Protein AF-A0A429JPB8-F1 (afdb_monomer)

Solvent-accessible surface area (backbone atoms only — not comparable to full-atom values): 5588 Å² total; per-residue (Å²): 136,63,66,64,60,51,51,41,31,54,57,24,46,76,72,78,40,71,50,82,61,63,73,57,41,72,45,61,71,68,50,76,42,51,44,88,78,62,71,95,49,51,93,75,52,81,52,64,49,38,22,55,40,49,20,54,52,25,46,52,48,17,55,46,33,42,54,52,18,69,40,91,90,45,93,45,50,54,68,56,13,46,54,54,16,51,55,24,44,55,48,20,46,57,32,70,55,85,77,126

Sequence (100 aa):
MHGDAAARTMLAATFGLAGDLPSRVTTGCGLRVPYAMTSPRPDRVTCLACREHARRVHLRLAEEAERLSRMLGSVISPAQGKLAADWHRDLAEKFSGAQG

pLDDT: mean 90.05, std 11.58, range [43.84, 98.62]

Radius of gyration: 16.82 Å; Cα contacts (8 Å, |Δi|>4): 107; chains: 1; bounding box: 36×34×39 Å

Foldseek 3Di:
DVVVQVVQCVVQVVVVHRSPDDQWDQALVRDIDGPVPDDLDLVPDPDLSRLQVLLVVLQVQLVVLQVQQPDPPRPHHNVRSNVSSVVSNVSSCSSVVPPD

Structure (mmCIF, N/CA/C/O backbone):
data_AF-A0A429JPB8-F1
#
_entry.id   AF-A0A429JPB8-F1
#
loop_
_atom_site.group_PDB
_atom_site.id
_atom_site.type_symbol
_atom_site.label_atom_id
_atom_site.label_alt_id
_atom_site.label_comp_id
_atom_site.label_asym_id
_atom_site.label_entity_id
_atom_site.label_seq_id
_atom_site.pdbx_PDB_ins_code
_atom_site.Cartn_x
_atom_site.Cartn_y
_atom_site.Cartn_z
_atom_site.occupancy
_atom_site.B_iso_or_equiv
_atom_site.auth_seq_id
_atom_site.auth_comp_id
_atom_site.auth_asym_id
_atom_site.auth_atom_id
_atom_site.pdbx_PDB_model_num
ATOM 1 N N . MET A 1 1 ? -10.472 -20.968 -23.023 1.00 52.31 1 MET A N 1
ATOM 2 C CA . MET A 1 1 ? -11.201 -20.151 -22.025 1.00 52.31 1 MET A CA 1
ATOM 3 C C . MET A 1 1 ? -10.563 -18.762 -21.792 1.00 52.31 1 MET A C 1
ATOM 5 O O . MET A 1 1 ? -10.671 -18.231 -20.702 1.00 52.31 1 MET A O 1
ATOM 9 N N . HIS A 1 2 ? -9.926 -18.149 -22.805 1.00 58.59 2 HIS A N 1
ATOM 10 C CA . HIS A 1 2 ? -9.325 -16.799 -22.716 1.00 58.59 2 HIS A CA 1
ATOM 11 C C . HIS A 1 2 ? -10.185 -15.701 -23.382 1.00 58.59 2 HIS A C 1
ATOM 13 O O . HIS A 1 2 ? -10.000 -14.522 -23.100 1.00 58.59 2 HIS A O 1
ATOM 19 N N . GLY A 1 3 ? -11.142 -16.077 -24.242 1.00 65.88 3 GLY A N 1
ATOM 20 C CA . GLY A 1 3 ? -11.986 -15.122 -24.975 1.00 65.88 3 GLY A CA 1
ATOM 21 C C . GLY A 1 3 ? -12.999 -14.372 -24.102 1.00 65.88 3 GLY A C 1
ATOM 22 O O . GLY A 1 3 ? -13.257 -13.202 -24.353 1.00 65.88 3 GLY A O 1
ATOM 23 N N . ASP A 1 4 ? -13.517 -15.008 -23.047 1.00 75.00 4 ASP A N 1
ATOM 24 C CA . ASP A 1 4 ? -14.504 -14.395 -22.142 1.00 75.00 4 ASP A CA 1
ATOM 25 C C . ASP A 1 4 ? -13.886 -13.292 -21.266 1.00 75.00 4 ASP A C 1
ATOM 27 O O . ASP A 1 4 ? -14.419 -12.188 -21.162 1.00 75.00 4 ASP A O 1
ATOM 31 N N . ALA A 1 5 ? -12.699 -13.545 -20.706 1.00 70.81 5 ALA A N 1
ATOM 32 C CA . ALA A 1 5 ? -11.971 -12.554 -19.916 1.00 70.81 5 ALA A CA 1
ATOM 33 C C . ALA A 1 5 ? -11.572 -11.331 -20.761 1.00 70.81 5 ALA A C 1
ATOM 35 O O . ALA A 1 5 ? -11.760 -10.199 -20.326 1.00 70.81 5 ALA A O 1
ATOM 36 N N . ALA A 1 6 ? -11.097 -11.547 -21.993 1.00 78.50 6 ALA A N 1
ATOM 37 C CA . ALA A 1 6 ? -10.755 -10.462 -22.912 1.00 78.50 6 ALA A CA 1
ATOM 38 C C . ALA A 1 6 ? -11.981 -9.610 -23.289 1.00 78.50 6 ALA A C 1
ATOM 40 O O . ALA A 1 6 ? -11.903 -8.381 -23.260 1.00 78.50 6 ALA A O 1
ATOM 41 N N . ALA A 1 7 ? -13.126 -10.245 -23.573 1.00 82.31 7 ALA A N 1
ATOM 42 C CA . ALA A 1 7 ? -14.376 -9.547 -23.870 1.00 82.31 7 ALA A CA 1
ATOM 43 C C . ALA A 1 7 ? -14.876 -8.725 -22.670 1.00 82.31 7 ALA A C 1
ATOM 45 O O . ALA A 1 7 ? -15.247 -7.562 -22.828 1.00 82.31 7 ALA A O 1
ATOM 46 N N . ARG A 1 8 ? -14.824 -9.287 -21.455 1.00 75.56 8 ARG A N 1
ATOM 47 C CA . ARG A 1 8 ? -15.177 -8.570 -20.219 1.00 75.56 8 ARG A CA 1
ATOM 48 C C . ARG A 1 8 ? -14.262 -7.381 -19.954 1.00 75.56 8 ARG A C 1
ATOM 50 O O . ARG A 1 8 ? -14.764 -6.323 -19.592 1.00 75.56 8 ARG A O 1
ATOM 57 N N . THR A 1 9 ? -12.955 -7.525 -20.159 1.00 81.56 9 THR A N 1
ATOM 58 C CA . THR A 1 9 ? -12.005 -6.413 -20.028 1.00 81.56 9 THR A CA 1
ATOM 59 C C . THR A 1 9 ? -12.282 -5.320 -21.057 1.00 81.56 9 THR A C 1
ATOM 61 O O . THR A 1 9 ? -12.315 -4.153 -20.681 1.00 81.56 9 THR A O 1
ATOM 64 N N . MET A 1 10 ? -12.557 -5.668 -22.320 1.00 85.50 10 MET A N 1
ATOM 65 C CA . MET A 1 10 ? -12.938 -4.694 -23.356 1.00 85.50 10 MET A CA 1
ATOM 66 C C . MET A 1 10 ? -14.228 -3.937 -23.003 1.00 85.50 10 MET A C 1
ATOM 68 O O . MET A 1 10 ? -14.273 -2.706 -23.079 1.00 85.50 10 MET A O 1
ATOM 72 N N . LEU A 1 11 ? -15.270 -4.659 -22.584 1.00 85.75 11 LEU A N 1
ATOM 73 C CA . LEU A 1 11 ? -16.539 -4.056 -22.174 1.00 85.75 11 LEU A CA 1
ATOM 74 C C . LEU A 1 11 ? -16.358 -3.162 -20.944 1.00 85.75 11 LEU A C 1
ATOM 76 O O . LEU A 1 11 ? -16.847 -2.039 -20.932 1.00 85.75 11 LEU A O 1
ATOM 80 N N . ALA A 1 12 ? -15.611 -3.613 -19.936 1.00 82.81 12 ALA A N 1
ATOM 81 C CA . ALA A 1 12 ? -15.322 -2.824 -18.744 1.00 82.81 12 ALA A CA 1
ATOM 82 C C . ALA A 1 12 ? -14.519 -1.555 -19.077 1.00 82.81 12 ALA A C 1
ATOM 84 O O . ALA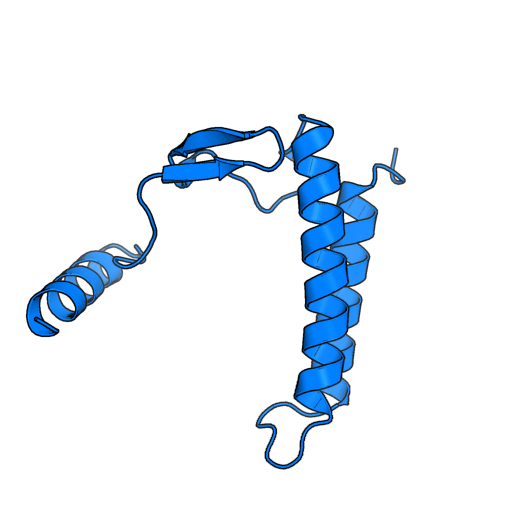 A 1 12 ? -14.884 -0.471 -18.625 1.00 82.81 12 ALA A O 1
ATOM 85 N N . ALA A 1 13 ? -13.495 -1.664 -19.931 1.00 82.38 13 ALA A N 1
ATOM 86 C CA . ALA A 1 13 ? -12.667 -0.535 -20.353 1.00 82.38 13 ALA A CA 1
ATOM 87 C C . ALA A 1 13 ? -13.483 0.554 -21.064 1.00 82.38 13 ALA A C 1
ATOM 89 O O . ALA A 1 13 ? -13.228 1.738 -20.853 1.00 82.38 13 ALA A O 1
ATOM 90 N N . THR A 1 14 ? -14.515 0.168 -21.825 1.00 84.25 14 THR A N 1
ATOM 91 C CA . THR A 1 14 ? -15.466 1.109 -22.451 1.00 84.25 14 THR A CA 1
ATOM 92 C C . THR A 1 14 ? -16.143 2.020 -21.417 1.00 84.25 14 THR A C 1
ATOM 94 O O . THR A 1 14 ? -16.439 3.175 -21.709 1.00 84.25 14 THR A O 1
ATOM 97 N N . PHE A 1 15 ? -16.336 1.532 -20.189 1.00 81.94 15 PHE A N 1
ATOM 98 C CA . PHE A 1 15 ? -16.932 2.277 -19.077 1.00 81.94 15 PHE A CA 1
ATOM 99 C C . PHE A 1 15 ? -15.900 2.776 -18.049 1.00 81.94 15 PHE A C 1
ATOM 101 O O . PHE A 1 15 ? -16.280 3.192 -16.956 1.00 81.94 15 PHE A O 1
ATOM 108 N N . GLY A 1 16 ? -14.598 2.727 -18.359 1.00 77.00 16 GLY A N 1
ATOM 109 C CA . GLY A 1 16 ? -13.534 3.120 -17.426 1.00 77.00 16 GLY A CA 1
ATOM 110 C C . GLY A 1 16 ? -13.361 2.169 -16.234 1.00 77.00 16 GLY A C 1
ATOM 111 O O . GLY A 1 16 ? -12.830 2.565 -15.198 1.00 77.00 16 GLY A O 1
ATOM 112 N N . LEU A 1 17 ? -13.825 0.923 -16.360 1.00 77.75 17 LEU A N 1
ATOM 113 C CA . LEU A 1 17 ? -13.724 -0.119 -15.342 1.00 77.75 17 LEU A CA 1
ATOM 114 C C . LEU A 1 17 ? -12.634 -1.134 -15.706 1.00 77.75 17 LEU A C 1
ATOM 116 O O . LEU A 1 17 ? -12.399 -1.433 -16.875 1.00 77.75 17 LEU A O 1
ATOM 120 N N . ALA A 1 18 ? -12.008 -1.725 -14.691 1.00 77.00 18 ALA A N 1
ATOM 121 C CA . ALA A 1 18 ? -11.105 -2.857 -14.864 1.00 77.00 18 ALA A CA 1
ATOM 122 C C . ALA A 1 18 ? -11.897 -4.166 -14.702 1.00 77.00 18 ALA A C 1
ATOM 124 O O . ALA A 1 18 ? -12.371 -4.500 -13.613 1.00 77.00 18 ALA A O 1
ATOM 125 N N . GLY A 1 19 ? -12.112 -4.865 -15.821 1.00 72.50 19 GLY A N 1
ATOM 126 C CA . GLY A 1 19 ? -12.984 -6.048 -15.906 1.00 72.50 19 GLY A CA 1
ATOM 127 C C . GLY A 1 19 ? -12.431 -7.304 -15.229 1.00 72.50 19 GLY A C 1
ATOM 128 O O . GLY A 1 19 ? -13.166 -8.275 -15.038 1.00 72.50 19 GLY A O 1
ATOM 129 N N . ASP A 1 20 ? -11.157 -7.264 -14.858 1.00 77.94 20 ASP A N 1
ATOM 130 C CA . ASP A 1 20 ? -10.391 -8.297 -14.169 1.00 77.94 20 ASP A CA 1
ATOM 131 C C . ASP A 1 20 ? -10.329 -8.094 -12.646 1.00 77.94 20 ASP A C 1
ATOM 133 O O . ASP A 1 20 ? -9.806 -8.951 -11.931 1.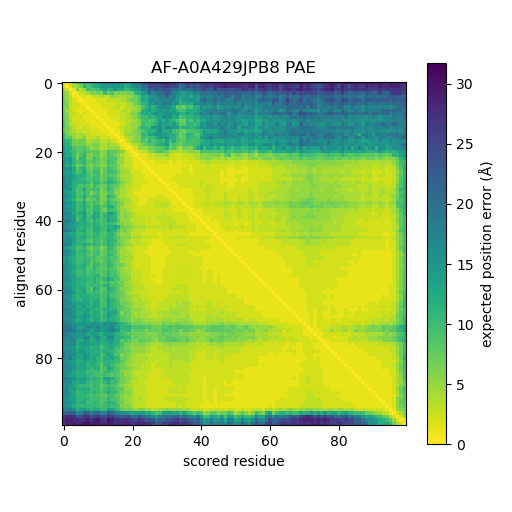00 77.94 20 ASP A O 1
ATOM 137 N N . LEU A 1 21 ? -10.886 -6.996 -12.120 1.00 78.19 21 LEU A N 1
ATOM 138 C CA . LEU A 1 21 ? -10.894 -6.764 -10.680 1.00 78.19 21 LEU A CA 1
ATOM 139 C C . LEU A 1 21 ? -11.789 -7.773 -9.942 1.00 78.19 21 LEU A C 1
ATOM 141 O O . LEU A 1 21 ? -12.896 -8.097 -10.391 1.00 78.19 21 LEU A O 1
ATOM 145 N N . PRO A 1 22 ? -11.364 -8.236 -8.753 1.00 85.19 22 PRO A N 1
ATOM 146 C CA . PRO A 1 22 ? -12.189 -9.098 -7.926 1.00 85.19 22 PRO A CA 1
ATOM 147 C C . PRO A 1 22 ? -13.421 -8.340 -7.415 1.00 85.19 22 PRO A C 1
ATOM 149 O O . PRO A 1 22 ? -13.337 -7.192 -6.983 1.00 85.19 22 PRO A O 1
ATOM 152 N N . SER A 1 23 ? -14.576 -9.007 -7.378 1.00 86.56 23 SER A N 1
ATOM 153 C CA . SER A 1 23 ? -15.805 -8.413 -6.828 1.00 86.56 23 SER A CA 1
ATOM 154 C C . SER A 1 23 ? -15.740 -8.226 -5.309 1.00 86.56 23 SER A C 1
ATOM 156 O O . SER A 1 23 ? -16.361 -7.310 -4.765 1.00 86.56 23 SER A O 1
ATOM 158 N N . ARG A 1 24 ? -14.980 -9.079 -4.609 1.00 94.75 24 ARG A N 1
ATOM 159 C CA . ARG A 1 24 ? -14.779 -9.041 -3.155 1.00 94.75 24 ARG A CA 1
ATOM 160 C C . ARG A 1 24 ? -13.330 -9.321 -2.788 1.00 94.75 24 ARG A C 1
ATOM 162 O O . ARG A 1 24 ? -12.662 -10.111 -3.445 1.00 94.75 24 ARG A O 1
ATOM 169 N N . VAL A 1 25 ? -12.892 -8.741 -1.678 1.00 94.31 25 VAL A N 1
ATOM 170 C CA . VAL A 1 25 ? -11.553 -8.931 -1.114 1.00 94.31 25 VAL A CA 1
ATOM 171 C C . VAL A 1 25 ? -11.626 -9.163 0.389 1.00 94.31 25 VAL A C 1
ATOM 173 O O . VAL A 1 25 ? -12.572 -8.729 1.048 1.00 94.31 25 VAL A O 1
ATOM 176 N N . THR A 1 26 ? -10.628 -9.858 0.929 1.00 96.69 26 THR A N 1
ATOM 177 C CA . THR A 1 26 ? -10.408 -9.939 2.376 1.00 96.69 26 THR A CA 1
ATOM 178 C C . THR A 1 26 ? -9.531 -8.763 2.795 1.00 96.69 26 THR A C 1
ATOM 180 O O . THR A 1 26 ? -8.441 -8.584 2.256 1.00 96.69 26 THR A O 1
ATOM 183 N N . THR A 1 27 ? -10.006 -7.946 3.729 1.00 96.25 27 THR A N 1
ATOM 184 C CA . THR A 1 27 ? -9.271 -6.783 4.238 1.00 96.25 27 THR A CA 1
ATOM 185 C C . THR A 1 27 ? -8.216 -7.185 5.268 1.00 96.25 27 THR A C 1
ATOM 187 O O . THR A 1 27 ? -8.209 -8.304 5.781 1.00 96.25 27 THR A O 1
ATOM 190 N N . GLY A 1 28 ? -7.353 -6.237 5.646 1.00 94.94 28 GLY A N 1
ATOM 191 C CA . GLY A 1 28 ? -6.371 -6.433 6.716 1.00 94.94 28 GLY A CA 1
ATOM 192 C C . GLY A 1 28 ? -6.973 -6.792 8.080 1.00 94.94 28 GLY A C 1
ATOM 193 O O . GLY A 1 28 ? -6.301 -7.428 8.885 1.00 94.94 28 GLY A O 1
ATOM 194 N N . CYS A 1 29 ? -8.237 -6.430 8.329 1.00 96.56 29 CYS A N 1
ATOM 195 C CA . CYS A 1 29 ? -8.979 -6.825 9.530 1.00 96.56 29 CYS A CA 1
ATOM 196 C C . CYS A 1 29 ? -9.723 -8.168 9.398 1.00 96.56 29 CYS A C 1
ATOM 198 O O . CYS A 1 29 ? -10.449 -8.547 10.310 1.00 96.56 29 CYS A O 1
ATOM 200 N N . GLY A 1 30 ? -9.567 -8.885 8.280 1.00 97.00 30 GLY A N 1
ATOM 201 C CA . GLY A 1 30 ? -10.150 -10.213 8.061 1.00 97.00 30 GLY A CA 1
ATOM 202 C C . GLY A 1 30 ? -11.579 -10.217 7.513 1.00 97.00 30 GLY A C 1
ATOM 203 O O . GLY A 1 30 ? -12.108 -11.282 7.198 1.00 97.00 30 GLY A O 1
ATOM 204 N N . LEU A 1 31 ? -12.209 -9.051 7.338 1.00 97.19 31 LEU A N 1
ATOM 205 C CA . LEU A 1 31 ? -13.551 -8.966 6.765 1.00 97.19 31 LEU A CA 1
ATOM 206 C C . LEU A 1 31 ? -13.514 -9.158 5.250 1.00 97.19 31 LEU A C 1
ATOM 208 O O . LEU A 1 31 ? -12.664 -8.607 4.554 1.00 97.19 31 LEU A O 1
ATOM 212 N N . ARG A 1 32 ? -14.493 -9.894 4.720 1.00 97.19 32 ARG A N 1
ATOM 213 C CA . ARG A 1 32 ? -14.691 -10.026 3.275 1.00 97.19 32 ARG A CA 1
ATOM 214 C C . ARG A 1 32 ? -15.687 -8.978 2.786 1.00 97.19 32 ARG A C 1
ATOM 216 O O . ARG A 1 32 ? -16.884 -9.119 3.027 1.00 97.19 32 ARG A O 1
ATOM 223 N N . VAL A 1 33 ? -15.222 -7.979 2.044 1.00 94.50 33 VAL A N 1
ATOM 224 C CA . VAL A 1 33 ? -16.016 -6.817 1.587 1.00 94.50 33 VAL A CA 1
ATOM 225 C C . VAL A 1 33 ? -15.976 -6.670 0.060 1.00 94.50 33 VAL A C 1
ATOM 227 O O . VAL A 1 33 ? -15.078 -7.236 -0.565 1.00 94.50 33 VAL A O 1
ATOM 230 N N . PRO A 1 34 ? -16.918 -5.944 -0.575 1.00 93.88 34 PRO A N 1
ATOM 231 C CA . PRO A 1 34 ? -16.782 -5.545 -1.976 1.00 93.88 34 PRO A CA 1
ATOM 232 C C . PRO A 1 34 ? -15.500 -4.737 -2.211 1.00 93.88 34 PRO A C 1
ATOM 234 O O . PRO A 1 34 ? -15.165 -3.882 -1.394 1.00 93.88 34 PRO A O 1
ATOM 237 N N . TYR A 1 35 ? -14.806 -4.956 -3.333 1.00 88.31 35 TYR A N 1
ATOM 238 C CA . TYR A 1 35 ? -13.554 -4.238 -3.633 1.00 88.31 35 TYR A CA 1
ATOM 239 C C . TYR A 1 35 ? -13.728 -2.708 -3.616 1.00 88.31 35 TYR A C 1
ATOM 241 O O . TYR A 1 35 ? -12.893 -1.995 -3.060 1.00 88.31 35 TYR A O 1
ATOM 249 N N . ALA A 1 36 ? -14.870 -2.219 -4.110 1.00 88.94 36 ALA A N 1
ATOM 250 C CA . ALA A 1 36 ? -15.232 -0.801 -4.126 1.00 88.94 36 ALA A CA 1
ATOM 251 C C . ALA A 1 36 ? -15.330 -0.145 -2.731 1.00 88.94 36 ALA A C 1
ATOM 253 O O . ALA A 1 36 ? -15.340 1.077 -2.634 1.00 88.94 36 ALA A O 1
ATOM 254 N N . MET A 1 37 ? -15.399 -0.934 -1.651 1.00 90.06 37 MET A N 1
ATOM 255 C CA . MET A 1 37 ? -15.399 -0.428 -0.272 1.00 90.06 37 MET A CA 1
ATOM 256 C C . MET A 1 37 ? -13.994 -0.298 0.333 1.00 90.06 37 MET A C 1
ATOM 258 O O . MET A 1 37 ? -13.858 0.071 1.499 1.00 90.06 37 MET A O 1
ATOM 262 N N . THR A 1 38 ? -12.941 -0.616 -0.420 1.00 91.94 38 THR A N 1
ATOM 263 C CA . THR A 1 38 ? -11.556 -0.400 0.014 1.00 91.94 38 THR A CA 1
ATOM 264 C C . THR A 1 38 ? -11.049 0.963 -0.454 1.00 91.94 38 THR A C 1
ATOM 266 O O . THR A 1 38 ? -11.529 1.514 -1.442 1.00 91.94 38 THR A O 1
ATOM 269 N N . SER A 1 39 ? -10.087 1.538 0.270 1.00 90.75 39 SER A N 1
ATOM 270 C CA . SER A 1 39 ? -9.479 2.820 -0.091 1.00 90.75 39 SER A CA 1
ATOM 271 C C . SER A 1 39 ? -7.958 2.722 -0.013 1.00 90.75 39 SER A C 1
ATOM 273 O O . SER A 1 39 ? -7.445 2.292 1.021 1.00 90.75 39 SER A O 1
ATOM 275 N N . PRO A 1 40 ? -7.227 3.180 -1.045 1.00 90.12 40 PRO A N 1
ATOM 276 C CA . PRO A 1 40 ? -5.775 3.324 -0.981 1.00 90.12 40 PRO A CA 1
ATOM 277 C C . PRO A 1 40 ? -5.344 4.598 -0.234 1.00 90.12 40 PRO A C 1
ATOM 279 O O . PRO A 1 40 ? -4.159 4.797 0.005 1.00 90.12 40 PRO A O 1
ATOM 282 N N . ARG A 1 41 ? -6.283 5.495 0.104 1.00 92.50 41 ARG A N 1
ATOM 283 C CA . ARG A 1 41 ? -5.985 6.775 0.762 1.00 92.50 41 ARG A CA 1
ATOM 284 C C . ARG A 1 41 ? -5.927 6.596 2.284 1.00 92.50 41 ARG A C 1
ATOM 286 O O . ARG A 1 41 ? -6.954 6.197 2.845 1.00 92.50 41 ARG A O 1
ATOM 293 N N . PRO A 1 42 ? -4.796 6.904 2.949 1.00 94.31 42 PRO A N 1
ATOM 294 C CA . PRO A 1 42 ? -4.643 6.712 4.391 1.00 94.31 42 PRO A CA 1
ATOM 295 C C . PRO A 1 42 ? -5.7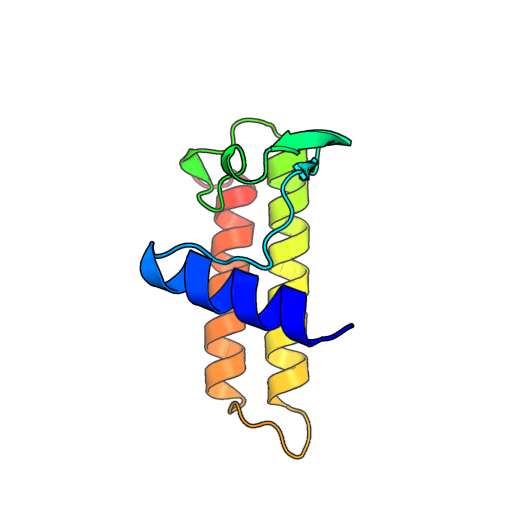21 7.407 5.225 1.00 94.31 42 PRO A C 1
ATOM 297 O O . PRO A 1 42 ? -6.286 6.790 6.122 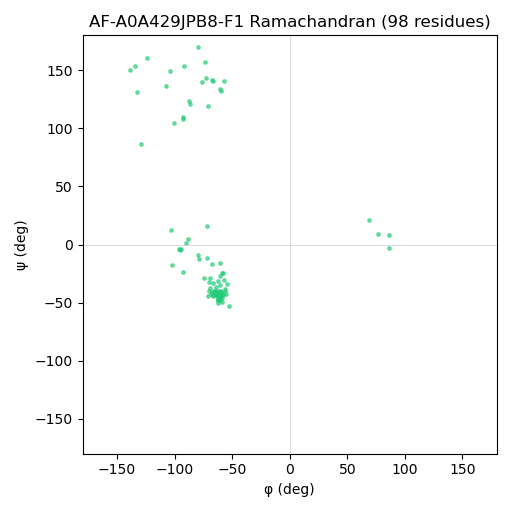1.00 94.31 42 PRO A O 1
ATOM 300 N N . ASP A 1 43 ? -6.076 8.647 4.887 1.00 92.81 43 ASP A N 1
ATOM 301 C CA . ASP A 1 43 ? -7.087 9.470 5.570 1.00 92.81 43 ASP A CA 1
ATOM 302 C C . ASP A 1 43 ? -8.484 8.829 5.614 1.00 92.81 43 ASP A C 1
ATOM 304 O O . ASP A 1 43 ? -9.256 9.092 6.531 1.00 92.81 43 ASP A O 1
ATOM 308 N N . ARG A 1 44 ? -8.797 7.931 4.674 1.00 94.56 44 ARG A N 1
ATOM 309 C CA . ARG A 1 44 ? -10.097 7.243 4.599 1.00 94.56 44 ARG A CA 1
ATOM 310 C C . ARG A 1 44 ? -10.116 5.876 5.278 1.00 94.56 44 ARG A C 1
ATOM 312 O O . ARG A 1 44 ? -11.164 5.236 5.324 1.00 94.56 44 ARG A O 1
ATOM 319 N N . VAL A 1 45 ? -8.978 5.396 5.779 1.00 95.12 45 VAL A N 1
ATOM 320 C CA . VAL A 1 45 ? -8.891 4.109 6.478 1.00 95.12 45 VAL A CA 1
ATOM 321 C C . VAL A 1 45 ? -8.876 4.376 7.976 1.00 95.12 45 VAL A C 1
ATOM 323 O O . VAL A 1 45 ? -7.868 4.797 8.529 1.00 95.12 45 VAL A O 1
ATOM 326 N N . THR A 1 46 ? -9.993 4.135 8.655 1.00 92.75 46 THR A N 1
ATOM 327 C CA . THR A 1 46 ? -10.109 4.354 10.110 1.00 92.75 46 THR A CA 1
ATOM 328 C C . THR A 1 46 ? -9.799 3.100 10.929 1.00 92.75 46 THR A C 1
ATOM 330 O O . THR A 1 46 ? -9.387 3.190 12.080 1.00 92.75 46 THR A O 1
ATOM 333 N N . CYS A 1 47 ? -9.945 1.911 10.340 1.00 95.25 47 CYS A N 1
ATOM 334 C CA . CYS A 1 47 ? -9.645 0.649 11.010 1.00 95.25 47 CYS A CA 1
ATOM 335 C C . CYS A 1 47 ? -8.128 0.458 11.196 1.00 95.25 47 CYS A C 1
ATOM 337 O O . CYS A 1 47 ? -7.393 0.333 10.214 1.00 95.25 47 CYS A O 1
ATOM 339 N N . LEU A 1 48 ? -7.674 0.350 12.451 1.00 95.56 48 LEU A N 1
ATOM 340 C CA . LEU A 1 48 ? -6.257 0.175 12.804 1.00 95.56 48 LEU A CA 1
ATOM 341 C C . LEU A 1 48 ? -5.626 -1.076 12.174 1.00 95.56 48 LEU A C 1
ATOM 343 O O . LEU A 1 48 ? -4.541 -0.998 11.608 1.00 95.56 48 LEU A O 1
ATOM 347 N N . ALA A 1 49 ? -6.319 -2.219 12.187 1.00 96.50 49 ALA A N 1
ATOM 348 C CA . ALA A 1 49 ? -5.805 -3.445 11.570 1.00 96.50 49 ALA A CA 1
ATOM 349 C C . ALA A 1 49 ? -5.632 -3.306 10.044 1.00 96.50 49 ALA A C 1
ATOM 351 O O . ALA A 1 49 ? -4.662 -3.810 9.477 1.00 96.50 49 ALA A O 1
ATOM 352 N N . CYS A 1 50 ? -6.536 -2.580 9.375 1.00 96.38 50 CYS A N 1
ATOM 353 C CA . CYS A 1 50 ? -6.402 -2.276 7.949 1.00 96.38 50 CYS A CA 1
ATOM 354 C C . CYS A 1 50 ? -5.256 -1.297 7.668 1.00 96.38 50 CYS A C 1
ATOM 356 O O . CYS A 1 50 ? -4.555 -1.480 6.676 1.00 96.38 50 CYS A O 1
ATOM 358 N N . ARG A 1 51 ? -5.033 -0.302 8.537 1.00 97.12 51 ARG A N 1
ATOM 359 C CA . ARG A 1 51 ? -3.876 0.603 8.443 1.00 97.12 51 ARG A CA 1
ATOM 360 C C . ARG A 1 51 ? -2.554 -0.142 8.582 1.00 97.12 51 ARG A C 1
ATOM 362 O O . ARG A 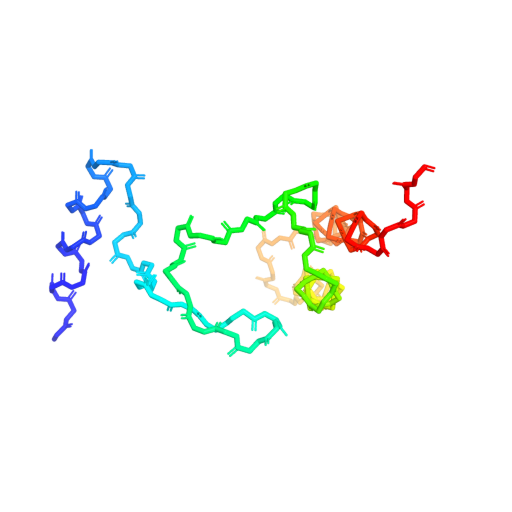1 51 ? -1.676 0.011 7.743 1.00 97.12 51 ARG A O 1
ATOM 369 N N . GLU A 1 52 ? -2.444 -0.998 9.590 1.00 97.25 52 GLU A N 1
ATOM 370 C CA . GLU A 1 52 ? -1.237 -1.783 9.860 1.00 97.25 52 GLU A CA 1
ATOM 371 C C . GLU A 1 52 ? -0.967 -2.782 8.722 1.00 97.25 52 GLU A C 1
ATOM 373 O O . GLU A 1 52 ? 0.156 -2.926 8.243 1.00 97.25 52 GLU A O 1
ATOM 378 N N . HIS A 1 53 ? -2.019 -3.408 8.187 1.00 96.88 53 HIS A N 1
ATOM 379 C CA . HIS A 1 53 ? -1.907 -4.209 6.970 1.00 96.88 53 HIS A CA 1
ATOM 380 C C . HIS A 1 53 ? -1.395 -3.392 5.775 1.00 96.88 53 HIS A C 1
ATOM 382 O O . HIS A 1 53 ? -0.452 -3.822 5.112 1.00 96.88 53 HIS A O 1
ATOM 388 N N . ALA A 1 54 ? -1.977 -2.218 5.512 1.00 96.75 54 ALA A N 1
ATOM 389 C CA . ALA A 1 54 ? -1.554 -1.353 4.413 1.00 96.75 54 ALA A CA 1
ATOM 390 C C . ALA A 1 54 ? -0.093 -0.907 4.575 1.00 96.75 54 ALA A C 1
ATOM 392 O O . ALA A 1 54 ? 0.677 -1.004 3.622 1.00 96.75 54 ALA A O 1
ATOM 393 N N . ARG A 1 55 ? 0.324 -0.524 5.789 1.00 97.56 55 ARG A N 1
ATOM 394 C CA . ARG A 1 55 ? 1.722 -0.205 6.111 1.00 97.56 55 ARG A CA 1
ATOM 395 C C . ARG A 1 55 ? 2.661 -1.340 5.702 1.00 97.56 55 ARG A C 1
ATOM 397 O O . ARG A 1 55 ? 3.606 -1.104 4.952 1.00 97.56 55 ARG A O 1
ATOM 404 N N . ARG A 1 56 ? 2.387 -2.574 6.142 1.00 98.00 56 ARG A N 1
ATOM 405 C CA . ARG A 1 56 ? 3.215 -3.745 5.795 1.00 98.00 56 ARG A CA 1
ATOM 406 C C . ARG A 1 56 ? 3.254 -4.015 4.295 1.00 98.00 56 ARG A C 1
ATOM 408 O O . ARG A 1 56 ? 4.307 -4.368 3.771 1.00 98.00 56 ARG A O 1
ATOM 415 N N . VAL A 1 57 ? 2.124 -3.856 3.606 1.00 97.38 57 VAL A N 1
ATOM 416 C CA . VAL A 1 57 ? 2.055 -4.014 2.146 1.00 97.38 57 VAL A CA 1
ATOM 417 C C . VAL A 1 57 ? 2.933 -2.976 1.453 1.00 97.38 57 VAL A C 1
ATOM 419 O O . VAL A 1 57 ? 3.741 -3.345 0.608 1.00 97.38 57 VAL A O 1
ATOM 422 N N . HIS A 1 58 ? 2.838 -1.702 1.836 1.00 98.19 58 HIS A N 1
ATOM 423 C CA . HIS A 1 58 ? 3.655 -0.647 1.242 1.00 98.19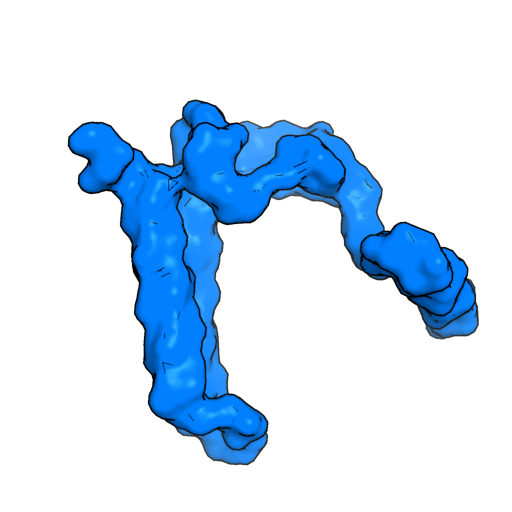 58 HIS A CA 1
ATOM 424 C C . HIS A 1 58 ? 5.154 -0.848 1.505 1.00 98.19 58 HIS A C 1
ATOM 426 O O . HIS A 1 58 ? 5.938 -0.722 0.571 1.00 98.19 58 HIS A O 1
ATOM 432 N N . LEU A 1 59 ? 5.561 -1.246 2.714 1.00 98.62 59 LEU A N 1
ATOM 433 C CA . LEU A 1 59 ? 6.970 -1.558 2.997 1.00 98.62 59 LEU A CA 1
ATOM 434 C C . LEU A 1 59 ? 7.497 -2.703 2.121 1.00 98.62 59 LEU A C 1
ATOM 436 O O . LEU A 1 59 ? 8.550 -2.567 1.502 1.00 98.62 59 LEU A O 1
ATOM 440 N N . ARG A 1 60 ? 6.725 -3.788 1.985 1.00 98.56 60 ARG A N 1
ATOM 441 C CA . ARG A 1 60 ? 7.077 -4.904 1.095 1.00 98.56 60 ARG A CA 1
ATOM 442 C C . ARG A 1 60 ? 7.213 -4.452 -0.361 1.00 98.56 60 ARG A C 1
ATOM 444 O O . ARG A 1 60 ? 8.148 -4.859 -1.044 1.00 98.56 60 ARG A O 1
ATOM 451 N N . LEU A 1 61 ? 6.291 -3.617 -0.842 1.00 98.19 61 LEU A N 1
ATOM 452 C CA . LEU A 1 61 ? 6.332 -3.094 -2.210 1.00 98.19 61 LEU A CA 1
ATOM 453 C C . LEU A 1 61 ? 7.533 -2.168 -2.436 1.00 98.19 61 LEU A C 1
ATOM 455 O O . LEU A 1 61 ? 8.107 -2.186 -3.522 1.00 98.19 61 LEU A O 1
ATOM 459 N N . ALA A 1 62 ? 7.961 -1.412 -1.420 1.00 98.50 62 ALA A N 1
ATOM 460 C CA . ALA A 1 62 ? 9.181 -0.614 -1.502 1.00 98.50 62 ALA A CA 1
ATOM 461 C C . ALA A 1 62 ? 10.424 -1.496 -1.701 1.00 98.50 62 ALA A C 1
ATOM 463 O O . ALA A 1 62 ? 11.231 -1.244 -2.595 1.00 98.50 62 ALA A O 1
ATOM 464 N N . GLU A 1 63 ? 10.553 -2.561 -0.907 1.00 98.38 63 GLU A N 1
ATOM 465 C CA . GLU A 1 63 ? 11.642 -3.536 -1.046 1.00 98.38 63 GLU A CA 1
ATOM 466 C C . GLU A 1 63 ? 11.623 -4.213 -2.420 1.00 98.38 63 GLU A C 1
ATOM 468 O O . GLU A 1 63 ? 12.664 -4.405 -3.054 1.00 98.38 63 GLU A O 1
ATOM 473 N N . GLU A 1 64 ? 10.432 -4.559 -2.905 1.00 98.00 64 GLU A N 1
ATOM 474 C CA . GLU A 1 64 ? 10.246 -5.188 -4.204 1.00 98.00 64 GLU A CA 1
ATOM 475 C C . GLU A 1 64 ? 10.607 -4.267 -5.368 1.00 98.00 64 GLU A C 1
ATOM 477 O O . GLU A 1 64 ? 11.349 -4.690 -6.255 1.00 98.00 64 GLU A O 1
ATOM 482 N N . ALA A 1 65 ? 10.182 -3.005 -5.338 1.00 97.44 65 ALA A N 1
ATOM 483 C CA . ALA A 1 65 ? 10.524 -2.024 -6.363 1.00 97.44 65 ALA A CA 1
ATOM 484 C C . ALA A 1 65 ? 12.047 -1.831 -6.490 1.00 97.44 65 ALA A C 1
ATOM 486 O O . ALA A 1 65 ? 12.597 -1.837 -7.598 1.00 97.44 65 ALA A O 1
ATOM 487 N N . GLU A 1 66 ? 12.768 -1.734 -5.370 1.00 97.25 66 GLU A N 1
ATOM 488 C CA . GLU A 1 66 ? 14.228 -1.618 -5.419 1.00 97.25 66 GLU A CA 1
ATOM 489 C C . GLU A 1 66 ? 14.905 -2.913 -5.865 1.00 97.25 66 GLU A C 1
ATOM 491 O O . GLU A 1 66 ? 15.879 -2.874 -6.616 1.00 97.25 66 GLU A O 1
ATOM 496 N N . ARG A 1 67 ? 14.416 -4.071 -5.410 1.00 96.94 67 ARG A N 1
ATOM 497 C CA . ARG A 1 67 ? 14.977 -5.368 -5.800 1.00 96.94 67 ARG A CA 1
ATOM 498 C C . ARG A 1 67 ? 14.835 -5.590 -7.304 1.00 96.94 67 ARG A C 1
ATOM 500 O O . ARG A 1 67 ? 15.827 -5.900 -7.956 1.00 96.94 67 ARG A O 1
ATOM 507 N N . LEU A 1 68 ? 13.630 -5.396 -7.843 1.00 96.88 68 LEU A N 1
ATOM 508 C CA . LEU A 1 68 ? 13.328 -5.610 -9.258 1.00 96.88 68 LEU A CA 1
ATOM 509 C C . LEU A 1 68 ? 14.104 -4.644 -10.157 1.00 96.88 68 LEU A C 1
ATOM 511 O O . LEU A 1 68 ? 14.649 -5.067 -11.170 1.00 96.88 68 LEU A O 1
ATOM 515 N N . SER A 1 69 ? 14.241 -3.377 -9.758 1.00 97.56 69 SER A N 1
ATOM 516 C CA . SER A 1 69 ? 14.974 -2.385 -10.560 1.00 97.56 69 SER A CA 1
ATOM 517 C C . SER A 1 69 ? 16.481 -2.632 -10.676 1.00 97.56 69 SER A C 1
ATOM 519 O O . SER A 1 69 ? 17.127 -2.078 -11.564 1.00 97.56 69 SER A O 1
ATOM 521 N N . ARG A 1 70 ? 17.053 -3.467 -9.800 1.00 96.19 70 ARG A N 1
ATOM 522 C CA . ARG A 1 70 ? 18.467 -3.874 -9.840 1.00 96.19 70 ARG A CA 1
ATOM 523 C C . ARG A 1 70 ? 18.700 -5.191 -10.584 1.00 96.19 70 ARG A C 1
ATOM 525 O O . ARG A 1 70 ? 19.849 -5.599 -10.735 1.00 96.19 70 ARG A O 1
ATOM 532 N N . MET A 1 71 ? 17.646 -5.870 -11.033 1.00 96.12 71 MET A N 1
ATOM 533 C CA . MET A 1 71 ? 17.785 -7.119 -11.780 1.00 96.12 71 MET A CA 1
ATOM 534 C C . MET A 1 71 ? 18.309 -6.863 -13.195 1.00 96.12 71 MET A C 1
ATOM 536 O O . MET A 1 71 ? 17.939 -5.891 -13.855 1.00 96.12 71 MET A O 1
ATOM 540 N N . LEU A 1 72 ? 19.153 -7.773 -13.686 1.00 94.38 72 LEU A N 1
ATOM 541 C CA . LEU A 1 72 ? 19.602 -7.753 -15.076 1.00 94.38 72 LEU A CA 1
ATOM 542 C C . LEU A 1 72 ? 18.400 -7.890 -16.017 1.00 94.38 72 LEU A C 1
ATOM 544 O O . LEU A 1 72 ? 17.531 -8.733 -15.805 1.00 94.38 72 LEU A O 1
ATOM 548 N N . GLY A 1 73 ? 18.357 -7.048 -17.050 1.00 93.69 73 GLY A N 1
ATOM 549 C CA . GLY A 1 73 ? 17.225 -6.987 -17.977 1.00 93.69 73 GLY A CA 1
ATOM 550 C C . GLY A 1 73 ? 15.988 -6.268 -17.427 1.00 93.69 73 GLY A C 1
ATOM 551 O O . GLY A 1 73 ? 14.942 -6.306 -18.071 1.00 93.69 73 GLY A O 1
ATOM 552 N N . SER A 1 74 ? 16.081 -5.607 -16.267 1.00 94.19 74 SER A N 1
ATOM 553 C CA . SER A 1 74 ? 15.001 -4.754 -15.768 1.00 94.19 74 SER A CA 1
ATOM 554 C C . SER A 1 74 ? 14.686 -3.629 -16.757 1.00 94.19 74 SER A C 1
ATOM 556 O O . SER A 1 74 ? 15.573 -2.905 -17.208 1.00 94.19 74 SER A O 1
ATOM 558 N N . VAL A 1 75 ? 13.396 -3.452 -17.047 1.00 95.00 75 VAL A N 1
ATOM 559 C CA . VAL A 1 75 ? 12.877 -2.348 -17.872 1.00 95.00 75 VAL A CA 1
ATOM 560 C C . VAL A 1 75 ? 12.771 -1.027 -17.103 1.00 95.00 75 VAL A C 1
ATOM 562 O O . VAL A 1 75 ? 12.578 0.023 -17.710 1.00 95.00 75 VAL A O 1
ATOM 565 N N . ILE A 1 76 ? 12.896 -1.069 -15.772 1.00 93.31 76 ILE A N 1
ATOM 566 C CA . ILE A 1 76 ? 12.943 0.109 -14.899 1.00 93.31 76 ILE A CA 1
ATOM 567 C C . ILE A 1 76 ? 14.364 0.317 -14.378 1.00 93.31 76 ILE A C 1
ATOM 569 O O . ILE A 1 76 ? 15.031 -0.633 -13.962 1.00 93.31 76 ILE A O 1
ATOM 573 N N . SER A 1 77 ? 14.826 1.565 -14.383 1.00 96.38 77 SER A N 1
ATOM 574 C CA . SER A 1 77 ? 16.153 1.908 -13.874 1.00 96.38 77 SER A CA 1
ATOM 575 C C . SER A 1 77 ? 16.200 1.855 -12.340 1.00 96.38 77 SER A C 1
ATOM 577 O O . SER A 1 77 ? 15.174 2.066 -11.682 1.00 96.38 77 SER A O 1
ATOM 579 N N . PRO A 1 78 ? 17.387 1.674 -11.733 1.00 96.88 78 PRO A N 1
ATOM 580 C CA . PRO A 1 78 ? 17.547 1.755 -10.280 1.00 96.88 78 PRO A CA 1
ATOM 581 C C . PRO A 1 78 ? 17.035 3.072 -9.675 1.00 96.88 78 PRO A C 1
ATOM 583 O O . PRO A 1 78 ? 16.483 3.076 -8.577 1.00 96.88 78 PRO A O 1
ATOM 586 N N . ALA A 1 79 ? 17.164 4.191 -10.397 1.00 96.88 79 ALA A N 1
ATOM 587 C CA . ALA A 1 79 ? 16.648 5.486 -9.954 1.00 96.88 79 ALA A CA 1
ATOM 588 C C . ALA A 1 79 ? 15.109 5.516 -9.923 1.00 96.88 79 ALA A C 1
ATOM 590 O O . ALA A 1 79 ? 14.522 6.015 -8.964 1.00 96.88 79 ALA A O 1
ATOM 591 N N . GLN A 1 80 ? 14.449 4.934 -10.931 1.00 97.19 80 GLN A N 1
ATOM 592 C CA . GLN A 1 80 ? 12.989 4.786 -10.949 1.00 97.19 80 GLN A CA 1
ATOM 593 C C . GLN A 1 80 ? 12.506 3.841 -9.843 1.00 97.19 80 GLN A C 1
ATOM 595 O O . GLN A 1 80 ? 11.514 4.135 -9.178 1.00 97.19 80 GLN A O 1
ATOM 600 N N . GLY A 1 81 ? 13.230 2.744 -9.602 1.00 97.94 81 GLY A N 1
ATOM 601 C CA . GLY A 1 81 ? 12.946 1.830 -8.497 1.00 97.94 81 GLY A CA 1
ATOM 602 C C . GLY A 1 81 ? 13.060 2.506 -7.134 1.00 97.94 81 GLY A C 1
ATOM 603 O O . GLY A 1 81 ? 12.165 2.355 -6.307 1.00 97.94 81 GLY A O 1
ATOM 604 N N . LYS A 1 82 ? 14.103 3.322 -6.923 1.00 98.06 82 LYS A N 1
ATOM 605 C CA . LYS A 1 82 ? 14.248 4.134 -5.709 1.00 98.06 82 LYS A CA 1
ATOM 606 C C . LYS A 1 82 ? 13.087 5.114 -5.535 1.00 98.06 82 LYS A C 1
ATOM 608 O O . LYS A 1 82 ? 12.523 5.181 -4.450 1.00 98.06 82 LYS A O 1
ATOM 613 N N . LEU A 1 83 ? 12.705 5.834 -6.591 1.00 98.25 83 LEU A N 1
ATOM 614 C CA . LEU A 1 83 ? 11.583 6.774 -6.540 1.00 98.25 83 LEU A CA 1
ATOM 615 C C . LEU A 1 83 ? 10.274 6.074 -6.137 1.00 98.25 83 LEU A C 1
ATOM 617 O O . LEU A 1 83 ? 9.551 6.558 -5.268 1.00 98.25 83 LEU A O 1
ATOM 621 N N . ALA A 1 84 ? 9.987 4.915 -6.737 1.00 98.00 84 ALA A N 1
ATOM 622 C CA . ALA A 1 84 ? 8.816 4.115 -6.389 1.00 98.00 84 ALA A CA 1
ATOM 623 C C . ALA A 1 84 ? 8.880 3.611 -4.938 1.00 98.00 84 ALA A C 1
ATOM 625 O O . ALA A 1 84 ? 7.885 3.660 -4.215 1.00 98.00 84 ALA A O 1
ATOM 626 N N . ALA A 1 85 ? 10.052 3.162 -4.492 1.00 98.44 85 ALA A N 1
ATOM 627 C CA . ALA A 1 85 ? 10.245 2.685 -3.133 1.00 98.44 85 ALA A CA 1
ATOM 628 C C . ALA A 1 85 ? 10.057 3.787 -2.087 1.00 98.44 85 ALA A C 1
ATOM 630 O O . ALA A 1 85 ? 9.379 3.564 -1.086 1.00 98.44 85 ALA A O 1
ATOM 631 N N . ASP A 1 86 ? 10.589 4.982 -2.337 1.00 98.56 86 ASP A N 1
ATOM 632 C CA . ASP A 1 86 ? 10.407 6.140 -1.461 1.00 98.56 86 ASP A CA 1
ATOM 633 C C . ASP A 1 86 ? 8.926 6.536 -1.376 1.00 98.56 86 ASP A C 1
ATOM 635 O O . ASP A 1 86 ? 8.396 6.702 -0.280 1.00 98.56 86 ASP A O 1
ATOM 639 N N . TRP A 1 87 ? 8.206 6.544 -2.504 1.00 97.81 87 TRP A N 1
ATOM 640 C CA . TRP A 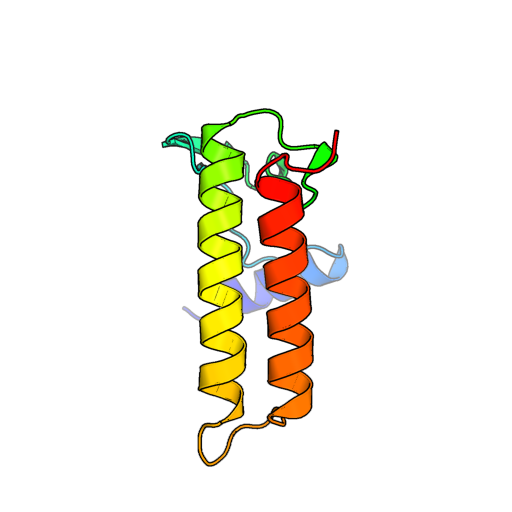1 87 ? 6.758 6.775 -2.506 1.00 97.81 87 TRP A CA 1
ATOM 641 C C . TRP A 1 87 ? 5.987 5.748 -1.660 1.00 97.81 87 TRP A C 1
ATOM 643 O O . TRP A 1 87 ? 5.072 6.099 -0.908 1.00 97.81 87 TRP A O 1
ATOM 653 N N . HIS A 1 88 ? 6.360 4.468 -1.746 1.00 98.31 88 HIS A N 1
ATOM 654 C CA . HIS A 1 88 ? 5.764 3.427 -0.914 1.00 98.31 88 HIS A CA 1
ATOM 655 C C . HIS A 1 88 ? 6.088 3.620 0.575 1.00 98.31 88 HIS A C 1
ATOM 657 O O . HIS A 1 88 ? 5.193 3.463 1.406 1.00 98.31 88 HIS A O 1
ATOM 663 N N . ARG A 1 89 ? 7.322 3.996 0.930 1.00 98.38 89 ARG A N 1
ATOM 664 C CA . ARG A 1 89 ? 7.711 4.291 2.322 1.00 98.38 89 ARG A CA 1
ATOM 665 C C . ARG A 1 89 ? 6.925 5.470 2.892 1.00 98.38 89 ARG A C 1
ATOM 667 O O . ARG A 1 89 ? 6.399 5.357 3.996 1.00 98.38 89 ARG A O 1
ATOM 674 N N . ASP A 1 90 ? 6.745 6.534 2.115 1.00 97.75 90 ASP A N 1
ATOM 675 C CA . ASP A 1 90 ? 5.935 7.689 2.515 1.00 97.75 90 ASP A CA 1
ATOM 676 C C . ASP A 1 90 ? 4.478 7.302 2.800 1.00 97.75 90 ASP A C 1
ATOM 678 O O . ASP A 1 90 ? 3.858 7.794 3.747 1.00 97.75 90 ASP A O 1
ATOM 682 N N . LEU A 1 91 ? 3.901 6.408 1.990 1.00 97.31 91 LEU A N 1
ATOM 683 C CA . LEU A 1 91 ? 2.561 5.881 2.251 1.00 97.31 91 LEU A CA 1
ATOM 684 C C . LEU A 1 91 ? 2.522 4.998 3.493 1.00 97.31 91 LEU A C 1
ATOM 686 O O . LEU A 1 91 ? 1.595 5.133 4.291 1.00 97.31 91 LEU A O 1
ATOM 690 N N . ALA A 1 92 ? 3.517 4.130 3.683 1.00 97.44 92 ALA A N 1
ATOM 691 C CA . ALA A 1 92 ? 3.623 3.313 4.885 1.00 97.44 92 ALA A CA 1
ATOM 692 C C . ALA A 1 92 ? 3.650 4.183 6.152 1.00 97.44 92 ALA A C 1
ATOM 694 O O . ALA A 1 92 ? 2.958 3.865 7.122 1.00 97.44 92 ALA A O 1
ATOM 695 N N . GLU A 1 93 ? 4.360 5.312 6.114 1.00 97.25 93 GLU A N 1
ATOM 696 C CA . GLU A 1 93 ? 4.395 6.272 7.216 1.00 97.25 93 GLU A CA 1
ATOM 697 C C . GLU A 1 93 ? 3.036 6.950 7.436 1.00 97.25 93 GLU A C 1
ATOM 699 O O . GLU A 1 93 ? 2.529 7.015 8.549 1.00 97.25 93 GLU A O 1
ATOM 704 N N . LYS A 1 94 ? 2.343 7.368 6.374 1.00 96.12 94 LYS A N 1
ATOM 705 C CA . LYS A 1 94 ? 0.984 7.933 6.505 1.00 96.12 94 LYS A CA 1
ATOM 706 C C . LYS A 1 94 ? -0.030 6.927 7.067 1.00 96.12 94 LYS A C 1
ATOM 708 O O . LYS A 1 94 ? -0.979 7.313 7.756 1.00 96.12 9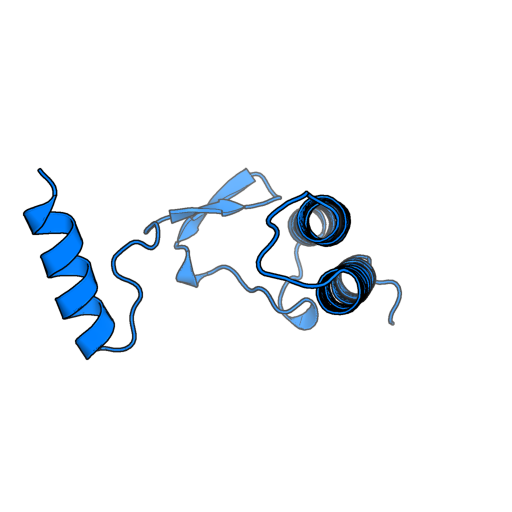4 LYS A O 1
ATOM 713 N N . PHE A 1 95 ? 0.146 5.636 6.788 1.00 95.81 95 PHE A N 1
ATOM 714 C CA . PHE A 1 95 ? -0.676 4.579 7.375 1.00 95.81 95 PHE A CA 1
ATOM 715 C C . PHE A 1 95 ? -0.338 4.305 8.847 1.00 95.81 95 PHE A C 1
ATOM 717 O O . PHE A 1 95 ? -1.257 3.941 9.583 1.00 95.81 95 PHE A O 1
ATOM 724 N N . SER A 1 96 ? 0.907 4.538 9.288 1.00 91.62 96 SER A N 1
ATOM 725 C CA . SER A 1 96 ? 1.355 4.351 10.681 1.00 91.62 96 SER A CA 1
ATOM 726 C C . SER A 1 96 ? 0.596 5.239 11.678 1.00 91.62 96 SER A C 1
ATOM 728 O O . SER A 1 96 ? 0.436 4.865 12.837 1.00 91.62 96 SER A O 1
ATOM 730 N N . GLY A 1 97 ? 0.086 6.385 11.213 1.00 76.81 97 GLY A N 1
ATOM 731 C CA . GLY A 1 97 ? -0.561 7.385 12.061 1.00 76.81 97 GLY A CA 1
ATOM 732 C C . GLY A 1 97 ? 0.411 8.389 12.687 1.00 76.81 97 GLY A C 1
ATOM 733 O O . GLY A 1 97 ? -0.033 9.203 13.486 1.00 76.81 97 GLY A O 1
ATOM 734 N N . ALA A 1 98 ? 1.695 8.395 12.307 1.00 59.81 98 ALA A N 1
ATOM 735 C CA . ALA A 1 98 ? 2.695 9.346 12.815 1.00 59.81 98 ALA A CA 1
ATOM 736 C C . ALA A 1 98 ? 2.537 10.794 12.302 1.00 59.81 98 ALA A C 1
ATOM 738 O O . ALA A 1 98 ? 3.456 11.600 12.413 1.00 59.81 98 ALA A O 1
ATOM 739 N N . GLN A 1 99 ? 1.382 11.138 11.735 1.00 47.59 99 GLN A N 1
ATOM 740 C CA . GLN A 1 99 ? 1.025 12.506 11.374 1.00 47.59 99 GLN A CA 1
ATOM 741 C C . GLN A 1 99 ? -0.357 12.800 11.957 1.00 47.59 99 GLN A C 1
ATOM 743 O O . GLN A 1 99 ? -1.381 12.555 11.314 1.00 47.59 99 GLN A O 1
ATOM 748 N N . GLY A 1 100 ? -0.342 13.248 13.213 1.00 43.84 100 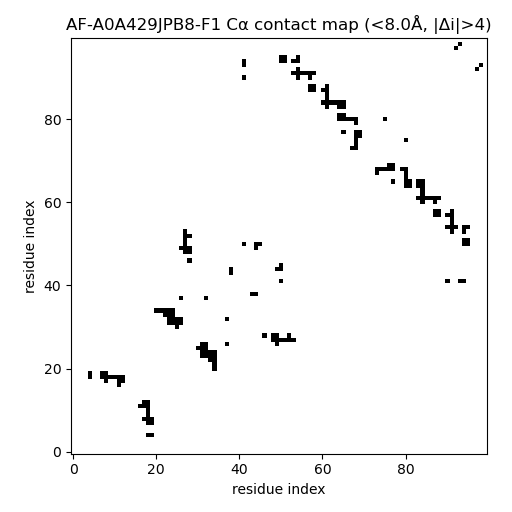GLY A N 1
ATOM 749 C CA . GLY A 1 100 ? -1.398 14.020 13.860 1.00 43.84 100 GLY A CA 1
ATOM 750 C C . GLY A 1 100 ? -0.874 15.422 14.116 1.00 43.84 100 GLY A C 1
ATOM 751 O O . GLY A 1 100 ? 0.306 15.515 14.526 1.00 43.84 100 GLY A O 1
#

Secondary structure (DSSP, 8-state):
--HHHHHHHHHHHHTT--TTS-SEEE-TTS-EEEGGG--S-GGG---HHHHHHHHHHHHHHHHHHHHHHTSTT-SS-HHHHHHHHHHHHHHHHHHHT---

Mean predicted aligned error: 7.12 Å